Protein AF-A0AAE0BM09-F1 (afdb_monomer_lite)

pLDDT: mean 87.69, std 17.61, range [37.41, 98.56]

Organism: NCBI:txid36881

Foldseek 3Di:
DLVVLVVVLVVCVVVLVLVVSLVSLVVSQVVCVVVVPLPCNLVSLQSNLSSCVSVVNLVSNLVSLVVSLVSCVVVVVLVSNLVSLCSNLVSCVVVVNLVSSVVSLVVSCVSCVVVVPLQSNLSSLQSQLVSCVVPPNVSSVVSNVSSVVSVVVVVPPPDPPPVVVVVVPPPDDDDDDDDD

Radius of gyration: 21.19 Å; chains: 1; bounding box: 45×77×43 Å

Structure (mmCIF, N/CA/C/O backbone):
data_AF-A0AAE0BM09-F1
#
_entry.id   AF-A0AAE0BM09-F1
#
loop_
_atom_site.group_PDB
_atom_site.id
_atom_site.type_symbol
_atom_site.label_atom_id
_atom_site.label_alt_id
_atom_site.label_comp_id
_atom_site.label_asym_id
_atom_site.label_entity_id
_atom_site.label_seq_id
_atom_site.pdbx_PDB_ins_code
_atom_site.Cartn_x
_atom_site.Cartn_y
_atom_site.Cartn_z
_atom_site.occupancy
_atom_site.B_iso_or_equiv
_atom_site.auth_seq_id
_atom_site.auth_comp_id
_atom_site.auth_asym_id
_atom_site.auth_atom_id
_atom_site.pdbx_PDB_model_num
ATOM 1 N N . MET A 1 1 ? 17.308 -13.664 -9.147 1.00 74.06 1 MET A N 1
ATOM 2 C CA . MET A 1 1 ? 17.475 -12.388 -9.881 1.00 74.06 1 MET A CA 1
ATOM 3 C C . MET A 1 1 ? 16.388 -11.378 -9.502 1.00 74.06 1 MET A C 1
ATOM 5 O O . MET A 1 1 ? 16.750 -10.325 -8.999 1.00 74.06 1 MET A O 1
ATOM 9 N N . ILE A 1 2 ? 15.094 -11.711 -9.638 1.00 82.69 2 ILE A N 1
ATOM 10 C CA . ILE A 1 2 ? 13.961 -10.823 -9.285 1.00 82.69 2 ILE A CA 1
ATOM 11 C C . ILE A 1 2 ? 13.998 -10.359 -7.821 1.00 82.69 2 ILE A C 1
ATOM 13 O O . ILE A 1 2 ? 13.985 -9.164 -7.567 1.00 82.69 2 ILE A O 1
ATOM 17 N N . GLN A 1 3 ? 14.140 -11.281 -6.866 1.00 80.88 3 GLN A N 1
ATOM 18 C CA . GLN A 1 3 ? 14.141 -10.964 -5.428 1.00 80.88 3 GLN A CA 1
ATOM 19 C C . GLN A 1 3 ? 15.224 -9.940 -5.019 1.00 80.88 3 GLN A C 1
ATOM 21 O O . GLN A 1 3 ? 14.973 -9.054 -4.209 1.00 80.88 3 GLN A O 1
ATOM 26 N N . ASN A 1 4 ? 16.412 -9.990 -5.635 1.00 87.88 4 ASN A N 1
ATOM 27 C CA . ASN A 1 4 ? 17.471 -9.000 -5.393 1.00 87.88 4 ASN A CA 1
ATOM 28 C C . ASN A 1 4 ? 17.091 -7.618 -5.968 1.00 87.88 4 ASN A C 1
ATOM 30 O O . ASN A 1 4 ? 17.242 -6.589 -5.308 1.00 87.88 4 ASN A O 1
ATOM 34 N N . LYS A 1 5 ? 16.501 -7.587 -7.171 1.00 91.69 5 LYS A N 1
ATOM 35 C CA . LYS A 1 5 ? 15.987 -6.342 -7.754 1.00 91.69 5 LYS A CA 1
ATOM 36 C C . LYS A 1 5 ? 14.821 -5.759 -6.943 1.00 91.69 5 LYS A C 1
ATOM 38 O O . LYS A 1 5 ? 14.780 -4.549 -6.765 1.00 91.69 5 LYS A O 1
ATOM 43 N N . MET A 1 6 ? 13.932 -6.591 -6.392 1.00 92.81 6 MET A N 1
ATOM 44 C CA . MET A 1 6 ? 12.861 -6.144 -5.487 1.00 92.81 6 MET A CA 1
ATOM 45 C C . MET A 1 6 ? 13.441 -5.419 -4.269 1.00 92.81 6 MET A C 1
ATOM 47 O O . MET A 1 6 ? 13.036 -4.298 -3.969 1.00 92.81 6 MET A O 1
ATOM 51 N N . GLN A 1 7 ? 14.451 -6.008 -3.621 1.00 93.62 7 GLN A N 1
ATOM 52 C CA . GLN A 1 7 ? 15.136 -5.379 -2.492 1.00 93.62 7 GLN A CA 1
ATOM 53 C C . GLN A 1 7 ? 15.819 -4.061 -2.890 1.00 93.62 7 GLN A C 1
ATOM 55 O O . GLN A 1 7 ? 15.685 -3.057 -2.194 1.00 93.62 7 GLN A O 1
ATOM 60 N N . THR A 1 8 ? 16.481 -4.034 -4.050 1.00 95.56 8 THR A N 1
ATOM 61 C CA . THR A 1 8 ? 17.085 -2.809 -4.599 1.00 95.56 8 THR A CA 1
ATOM 62 C C . THR A 1 8 ? 16.031 -1.716 -4.806 1.00 95.56 8 THR A C 1
ATOM 64 O O . THR A 1 8 ? 16.230 -0.570 -4.404 1.00 95.56 8 THR A O 1
ATOM 67 N N . GLY A 1 9 ? 14.879 -2.063 -5.384 1.00 95.88 9 GLY A N 1
ATOM 68 C CA . GLY A 1 9 ? 13.756 -1.148 -5.559 1.00 95.88 9 GLY A CA 1
ATOM 69 C C . GLY A 1 9 ? 13.253 -0.587 -4.227 1.00 95.88 9 GLY A C 1
ATOM 70 O O . GLY A 1 9 ? 13.039 0.619 -4.111 1.00 95.88 9 GLY A O 1
ATOM 71 N N . LEU A 1 10 ? 13.112 -1.428 -3.196 1.00 95.06 10 LEU A N 1
ATOM 72 C CA . LEU A 1 10 ? 12.691 -1.005 -1.854 1.00 95.06 10 LEU A CA 1
ATOM 73 C C . LEU A 1 10 ? 13.689 -0.025 -1.228 1.00 95.06 10 LEU A C 1
ATOM 75 O O . LEU A 1 10 ? 13.294 1.005 -0.673 1.00 95.06 10 LEU A O 1
ATOM 79 N N . GLU A 1 11 ? 14.984 -0.299 -1.363 1.00 97.12 11 GLU A N 1
ATOM 80 C CA . GLU A 1 11 ? 16.040 0.598 -0.896 1.00 97.12 11 GLU A CA 1
ATOM 81 C C . GLU A 1 11 ? 15.983 1.955 -1.605 1.00 97.12 11 GLU A C 1
ATOM 83 O O . GLU A 1 11 ? 16.060 2.999 -0.950 1.00 97.12 11 GLU A O 1
ATOM 88 N N . LEU A 1 12 ? 15.770 1.971 -2.923 1.00 97.75 12 LEU A N 1
ATOM 89 C CA . LEU A 1 12 ? 15.609 3.207 -3.692 1.00 97.75 12 LEU A CA 1
ATOM 90 C C . LEU A 1 12 ? 14.393 4.020 -3.225 1.00 97.75 12 LEU A C 1
ATOM 92 O O . LEU A 1 12 ? 14.525 5.230 -3.026 1.00 97.75 12 LEU A O 1
ATOM 96 N N . ILE A 1 13 ? 13.248 3.373 -2.969 1.00 96.19 13 ILE A N 1
ATOM 97 C CA . ILE A 1 13 ? 12.063 4.026 -2.385 1.00 96.19 13 ILE A CA 1
ATOM 98 C C . ILE A 1 13 ? 12.407 4.663 -1.035 1.00 96.19 13 ILE A C 1
ATOM 100 O O . ILE A 1 13 ? 12.109 5.838 -0.825 1.00 96.19 13 ILE A O 1
ATOM 104 N N . SER A 1 14 ? 13.070 3.926 -0.136 1.00 95.88 14 SER A N 1
ATOM 105 C CA . SER A 1 14 ? 13.428 4.435 1.198 1.00 95.88 14 SER A CA 1
ATOM 106 C C . SER A 1 14 ? 14.385 5.632 1.160 1.00 95.88 14 SER A C 1
ATOM 108 O O . SER A 1 14 ? 14.323 6.505 2.021 1.00 95.88 14 SER A O 1
ATOM 110 N N . ARG A 1 15 ? 15.239 5.707 0.132 1.00 96.94 15 ARG A N 1
ATOM 111 C CA . ARG A 1 15 ? 16.164 6.825 -0.110 1.00 96.94 15 ARG A CA 1
ATOM 112 C C . ARG A 1 15 ? 15.527 7.977 -0.894 1.00 96.94 15 ARG A C 1
ATOM 114 O O . ARG A 1 15 ? 16.220 8.935 -1.225 1.00 96.94 15 ARG A O 1
ATOM 121 N N . GLY A 1 16 ? 14.243 7.883 -1.238 1.00 96.31 16 GLY A N 1
ATOM 122 C CA . GLY A 1 16 ? 13.537 8.887 -2.037 1.00 96.31 16 GLY A CA 1
ATOM 123 C C . GLY A 1 16 ? 13.934 8.919 -3.518 1.00 96.31 16 GLY A C 1
ATOM 124 O O . GLY A 1 16 ? 13.562 9.840 -4.244 1.00 96.31 16 GLY A O 1
ATOM 125 N N . LYS A 1 17 ? 14.672 7.914 -3.999 1.00 98.12 17 LYS A N 1
ATOM 126 C CA . LYS A 1 17 ? 15.123 7.779 -5.392 1.00 98.12 17 LYS A CA 1
ATOM 127 C C . LYS A 1 17 ? 14.027 7.148 -6.255 1.00 98.12 17 LYS A C 1
ATOM 129 O O . LYS A 1 17 ? 14.196 6.088 -6.850 1.00 98.12 17 LYS A O 1
ATOM 134 N N . TYR A 1 18 ? 12.870 7.804 -6.322 1.00 97.50 18 TYR A N 1
ATOM 135 C CA . TYR A 1 18 ? 11.663 7.217 -6.912 1.00 97.50 18 TYR A CA 1
ATOM 136 C C . TYR A 1 18 ? 11.766 6.963 -8.423 1.00 97.50 18 TYR A C 1
ATOM 138 O O . TYR A 1 18 ? 11.216 5.978 -8.900 1.00 97.50 18 TYR A O 1
ATOM 146 N N . ARG A 1 19 ? 12.492 7.798 -9.185 1.00 98.00 19 ARG A N 1
ATOM 147 C CA . ARG A 1 19 ? 12.703 7.558 -10.630 1.00 98.00 19 ARG A CA 1
ATOM 148 C C . ARG A 1 19 ? 13.527 6.297 -10.891 1.00 98.00 19 ARG A C 1
ATOM 150 O O . ARG A 1 19 ? 13.171 5.520 -11.765 1.00 98.00 19 ARG A O 1
ATOM 157 N N . GLU A 1 20 ? 14.592 6.092 -10.117 1.00 97.81 20 GL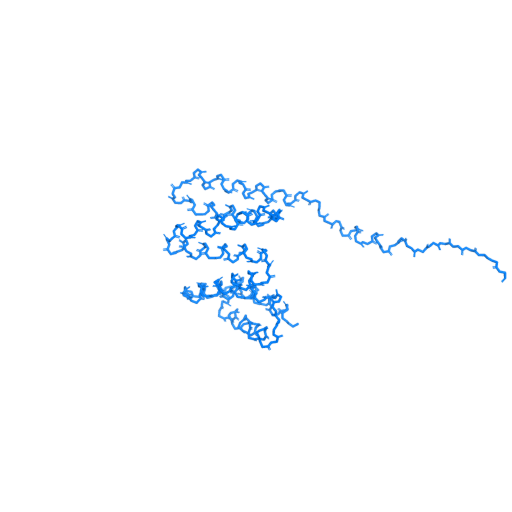U A N 1
ATOM 158 C CA . GLU A 1 20 ? 15.416 4.876 -10.191 1.00 97.81 20 GLU A CA 1
ATOM 159 C C . GLU A 1 20 ? 14.590 3.651 -9.762 1.00 97.81 20 GLU A C 1
ATOM 161 O O . GLU A 1 20 ? 14.661 2.603 -10.394 1.00 97.81 20 GLU A O 1
ATOM 166 N N . ALA A 1 21 ? 13.747 3.790 -8.730 1.00 97.75 21 ALA A N 1
ATOM 167 C CA . ALA A 1 21 ? 12.855 2.716 -8.300 1.00 97.75 21 ALA A CA 1
ATOM 168 C C . ALA A 1 21 ? 11.863 2.307 -9.404 1.00 97.75 21 ALA A C 1
ATOM 170 O O . ALA A 1 21 ? 11.680 1.115 -9.625 1.00 97.75 21 ALA A O 1
ATOM 171 N N . VAL A 1 22 ? 11.265 3.271 -10.122 1.00 98.06 22 VAL A N 1
ATOM 172 C CA . VAL A 1 22 ? 10.389 2.982 -11.275 1.00 98.06 22 VAL A CA 1
ATOM 173 C C . VAL A 1 22 ? 11.125 2.148 -12.319 1.00 98.06 22 VAL A C 1
ATOM 175 O O . VAL A 1 22 ? 10.600 1.122 -12.722 1.00 98.06 22 VAL A O 1
ATOM 178 N N . GLN A 1 23 ? 12.357 2.516 -12.687 1.00 97.50 23 GLN A N 1
ATOM 179 C CA . GLN A 1 23 ? 13.143 1.752 -13.666 1.00 97.50 23 GLN A CA 1
ATOM 180 C C . GLN A 1 23 ? 13.341 0.295 -13.227 1.00 97.50 23 GLN A C 1
ATOM 182 O O . GLN A 1 23 ? 13.085 -0.628 -13.997 1.00 97.50 23 GLN A O 1
ATOM 187 N N . VAL A 1 24 ? 13.735 0.080 -11.968 1.00 96.88 24 VAL A N 1
ATOM 188 C CA . VAL A 1 24 ? 13.949 -1.269 -11.426 1.00 96.88 24 VAL A CA 1
ATOM 189 C C . VAL A 1 24 ? 12.656 -2.086 -11.425 1.00 96.88 24 VAL A C 1
ATOM 191 O O . VAL A 1 24 ? 12.673 -3.258 -11.807 1.00 96.88 24 VAL A O 1
ATOM 194 N N . TYR A 1 25 ? 11.537 -1.495 -11.005 1.00 96.50 25 TYR A N 1
ATOM 195 C CA . TYR A 1 25 ? 10.266 -2.210 -10.962 1.00 96.50 25 TYR A CA 1
ATOM 196 C C . TYR A 1 25 ? 9.642 -2.418 -12.346 1.00 96.50 25 TYR A C 1
ATOM 198 O O . TYR A 1 25 ? 9.060 -3.474 -12.562 1.00 96.50 25 TYR A O 1
ATOM 206 N N . ASP A 1 26 ? 9.819 -1.507 -13.304 1.00 96.06 26 ASP A N 1
ATOM 207 C CA . ASP A 1 26 ? 9.384 -1.710 -14.693 1.00 96.06 26 ASP A CA 1
ATOM 208 C C . ASP A 1 26 ? 10.131 -2.886 -15.337 1.00 96.06 26 ASP A C 1
ATOM 210 O O . ASP A 1 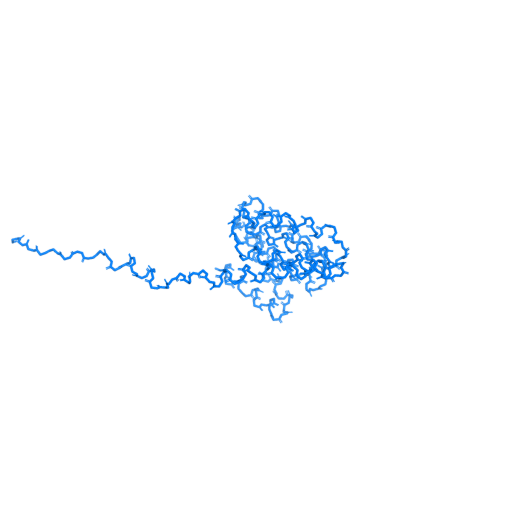26 ? 9.531 -3.704 -16.036 1.00 96.06 26 ASP A O 1
ATOM 214 N N . GLU A 1 27 ? 11.433 -3.028 -15.076 1.00 94.38 27 GLU A N 1
ATOM 215 C CA . GLU A 1 27 ? 12.201 -4.194 -15.527 1.00 94.38 27 GLU A CA 1
ATOM 216 C C . GLU A 1 27 ? 11.673 -5.499 -14.919 1.00 94.38 27 GLU A C 1
ATOM 218 O O . GLU A 1 27 ? 11.531 -6.498 -15.626 1.00 94.38 27 GLU A O 1
ATOM 223 N N . ILE A 1 28 ? 11.379 -5.504 -13.612 1.00 93.31 28 ILE A N 1
ATOM 224 C CA . ILE A 1 28 ? 10.804 -6.673 -12.930 1.00 93.31 28 ILE A CA 1
ATOM 225 C C . ILE A 1 28 ? 9.430 -7.004 -13.510 1.00 93.31 28 ILE A C 1
ATOM 227 O O . ILE A 1 28 ? 9.154 -8.174 -13.776 1.00 93.31 28 ILE A O 1
ATOM 231 N N . TRP A 1 29 ? 8.580 -5.997 -13.704 1.00 94.31 29 TRP A N 1
ATOM 232 C CA . TRP A 1 29 ? 7.221 -6.162 -14.201 1.00 94.31 29 TRP A CA 1
ATOM 233 C C . TRP A 1 29 ? 7.210 -6.721 -15.626 1.00 94.31 29 TRP A C 1
ATOM 23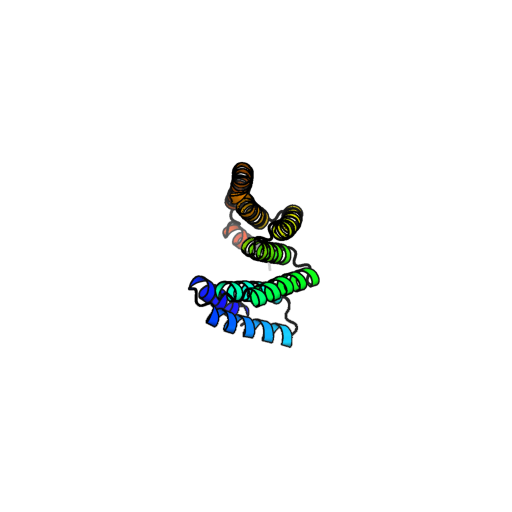5 O O . TRP A 1 29 ? 6.547 -7.729 -15.875 1.00 94.31 29 TRP A O 1
ATOM 245 N N . ASN A 1 30 ? 8.005 -6.145 -16.536 1.00 92.62 30 ASN A N 1
ATOM 246 C CA . ASN A 1 30 ? 8.121 -6.630 -17.914 1.00 92.62 30 ASN A CA 1
ATOM 247 C C . ASN A 1 30 ? 8.637 -8.071 -17.958 1.00 92.62 30 ASN A C 1
ATOM 249 O O . ASN A 1 30 ? 8.002 -8.923 -18.572 1.00 92.62 30 ASN A O 1
ATOM 253 N N . PHE A 1 31 ? 9.715 -8.371 -17.226 1.00 91.50 31 PHE A N 1
ATOM 254 C CA . PHE A 1 31 ? 10.253 -9.729 -17.142 1.00 91.50 31 PHE A CA 1
ATOM 255 C C . PHE A 1 31 ? 9.214 -10.720 -16.596 1.00 91.50 31 PHE A C 1
ATOM 257 O O . PHE A 1 31 ? 9.010 -11.801 -17.145 1.00 91.50 31 PHE A O 1
ATOM 264 N N . SER A 1 32 ? 8.521 -10.349 -15.519 1.00 89.88 32 SER A N 1
ATOM 265 C CA . SER A 1 32 ? 7.514 -11.204 -14.887 1.00 89.88 32 SER A CA 1
ATOM 266 C C . SER A 1 32 ? 6.345 -11.486 -15.831 1.00 89.88 32 SER A C 1
ATOM 268 O O . SER A 1 32 ? 5.870 -12.618 -15.900 1.00 89.88 32 SER A O 1
ATOM 270 N N . ARG A 1 33 ? 5.922 -10.484 -16.609 1.00 86.31 33 ARG A N 1
ATOM 271 C CA . ARG A 1 33 ? 4.859 -10.620 -17.606 1.00 86.31 33 ARG A CA 1
ATOM 272 C C . ARG A 1 33 ? 5.288 -11.468 -18.808 1.00 86.31 33 ARG A C 1
ATOM 274 O O . ARG A 1 33 ? 4.504 -12.294 -19.262 1.00 86.31 33 ARG A O 1
ATOM 281 N N . GLU A 1 34 ? 6.506 -11.283 -19.312 1.00 89.81 34 GLU A N 1
ATOM 282 C CA . GLU A 1 34 ? 7.050 -12.049 -20.445 1.00 89.81 34 GLU A CA 1
ATOM 283 C C . GLU A 1 34 ? 7.212 -13.541 -20.125 1.00 89.81 34 GLU A C 1
ATOM 285 O O . GLU A 1 34 ? 7.033 -14.385 -21.002 1.00 89.81 34 GLU A O 1
ATOM 290 N N . HIS A 1 35 ? 7.502 -13.872 -18.865 1.00 86.62 35 HIS A N 1
ATOM 291 C CA . HIS A 1 35 ? 7.755 -15.242 -18.414 1.00 86.62 35 HIS A CA 1
ATOM 292 C C . HIS A 1 35 ? 6.592 -15.881 -17.623 1.00 86.62 35 HIS A C 1
ATOM 294 O O . HIS A 1 35 ? 6.778 -16.949 -17.043 1.00 86.62 35 HIS A O 1
ATOM 300 N N . ASP A 1 36 ? 5.412 -15.245 -17.580 1.00 83.75 36 ASP A N 1
ATOM 301 C CA . ASP A 1 36 ? 4.231 -15.642 -16.776 1.00 83.75 36 ASP A CA 1
ATOM 302 C C . ASP A 1 36 ? 4.551 -15.936 -15.290 1.00 83.75 36 ASP A C 1
ATOM 304 O O . ASP A 1 36 ? 3.972 -16.812 -14.643 1.00 83.75 36 ASP A O 1
ATOM 308 N N . ILE A 1 37 ? 5.494 -15.183 -14.715 1.00 83.81 37 ILE A N 1
ATOM 309 C CA . ILE A 1 37 ? 5.871 -15.286 -13.303 1.00 83.81 37 ILE A CA 1
ATOM 310 C C . ILE A 1 37 ? 4.967 -14.359 -12.503 1.00 83.81 37 ILE A C 1
ATOM 312 O O . ILE A 1 37 ? 5.192 -13.156 -12.411 1.00 83.81 37 ILE A O 1
ATOM 316 N N . ARG A 1 38 ? 3.936 -14.925 -11.880 1.00 79.62 38 ARG A N 1
ATOM 317 C CA . ARG A 1 38 ? 2.937 -14.117 -11.167 1.00 79.62 38 ARG A CA 1
ATOM 318 C C . ARG A 1 38 ? 3.227 -13.913 -9.681 1.00 79.62 38 ARG A C 1
ATOM 320 O O . ARG A 1 38 ? 2.685 -12.979 -9.105 1.00 79.62 38 ARG A O 1
ATOM 327 N N . ALA A 1 39 ? 4.082 -14.743 -9.070 1.00 76.44 39 ALA A N 1
ATOM 328 C CA . ALA A 1 39 ? 4.312 -14.792 -7.615 1.00 76.44 39 ALA A CA 1
ATOM 329 C C . ALA A 1 39 ? 4.515 -13.408 -6.967 1.00 76.44 39 ALA A C 1
ATOM 331 O O . ALA A 1 39 ? 3.858 -13.109 -5.970 1.00 76.44 39 ALA A O 1
ATOM 332 N N . ASP A 1 40 ? 5.332 -12.559 -7.597 1.00 82.38 40 ASP A N 1
ATOM 333 C CA . ASP A 1 40 ? 5.728 -11.241 -7.079 1.00 82.38 40 ASP A CA 1
ATOM 334 C C . ASP A 1 40 ? 5.067 -10.065 -7.834 1.00 82.38 40 ASP A C 1
ATOM 336 O O . ASP A 1 40 ? 5.334 -8.896 -7.541 1.00 82.38 40 ASP A O 1
ATOM 340 N N . LEU A 1 41 ? 4.193 -10.345 -8.810 1.00 90.56 41 LEU A N 1
ATOM 341 C CA . LEU A 1 41 ? 3.695 -9.339 -9.754 1.00 90.56 41 LEU A CA 1
ATOM 342 C C . LEU A 1 41 ? 2.828 -8.279 -9.063 1.00 90.56 41 LEU A C 1
ATOM 344 O O . LEU A 1 41 ? 3.080 -7.085 -9.211 1.00 90.56 41 LEU A O 1
ATOM 348 N N . ALA A 1 42 ? 1.878 -8.704 -8.225 1.00 92.88 42 ALA A N 1
ATOM 349 C CA . ALA A 1 42 ? 1.022 -7.778 -7.483 1.00 92.88 42 ALA A CA 1
ATOM 350 C C . ALA A 1 42 ? 1.825 -6.878 -6.525 1.00 92.88 42 ALA A C 1
ATOM 352 O O . ALA A 1 42 ? 1.485 -5.706 -6.340 1.00 92.88 42 ALA A O 1
ATOM 353 N N . GLN A 1 43 ? 2.906 -7.394 -5.929 1.00 92.62 43 GLN A N 1
ATOM 354 C CA . GLN A 1 43 ? 3.783 -6.599 -5.070 1.00 92.62 43 GLN A CA 1
ATOM 355 C C . GLN A 1 43 ? 4.569 -5.568 -5.889 1.00 92.62 43 GLN A C 1
ATOM 357 O O . GLN A 1 43 ? 4.636 -4.401 -5.502 1.00 92.62 43 GLN A O 1
ATOM 362 N N . CYS A 1 44 ? 5.120 -5.977 -7.034 1.00 95.00 44 CYS A N 1
ATOM 363 C CA . CYS A 1 44 ? 5.821 -5.087 -7.956 1.00 95.00 44 CYS A CA 1
ATOM 364 C C . CYS A 1 44 ? 4.917 -3.936 -8.435 1.00 95.00 44 CYS A C 1
ATOM 366 O O . CYS A 1 44 ? 5.310 -2.772 -8.357 1.00 95.00 44 CYS A O 1
ATOM 368 N N . GLU A 1 45 ? 3.675 -4.237 -8.816 1.00 97.25 45 GLU A N 1
ATOM 369 C CA . GLU A 1 45 ? 2.671 -3.242 -9.214 1.00 97.25 45 GLU A CA 1
ATOM 370 C C . GLU A 1 45 ? 2.348 -2.266 -8.072 1.00 97.25 45 GLU A C 1
ATOM 372 O O . GLU A 1 45 ? 2.280 -1.056 -8.281 1.00 97.25 45 GLU A O 1
ATOM 377 N N . SER A 1 46 ? 2.234 -2.751 -6.831 1.00 96.19 46 SER A N 1
ATOM 378 C CA . SER A 1 46 ? 2.042 -1.880 -5.662 1.00 96.19 46 SER A CA 1
ATOM 379 C C . SER A 1 46 ? 3.223 -0.919 -5.467 1.00 96.19 46 SER A C 1
ATOM 381 O O . SER A 1 46 ? 3.033 0.274 -5.204 1.00 96.19 46 SER A O 1
ATOM 383 N N . MET A 1 47 ? 4.454 -1.406 -5.650 1.00 97.06 47 MET A N 1
ATOM 384 C CA . MET A 1 47 ? 5.657 -0.581 -5.520 1.00 97.06 47 MET A CA 1
ATOM 385 C C . MET A 1 47 ? 5.796 0.448 -6.646 1.00 97.06 47 MET A C 1
ATOM 387 O O . MET A 1 47 ? 6.168 1.592 -6.371 1.00 97.06 47 MET A O 1
ATOM 391 N N . LEU A 1 48 ? 5.422 0.099 -7.881 1.00 97.81 48 LEU A N 1
ATOM 392 C CA . LEU A 1 48 ? 5.295 1.062 -8.980 1.00 97.81 48 LEU A CA 1
ATOM 393 C C . LEU A 1 48 ? 4.281 2.148 -8.630 1.00 97.81 48 LEU A C 1
ATOM 395 O O . LEU A 1 48 ? 4.581 3.337 -8.749 1.00 97.81 48 LEU A O 1
ATOM 399 N N . GLY A 1 49 ? 3.114 1.764 -8.110 1.00 97.56 49 GLY A N 1
ATOM 400 C CA . GLY A 1 49 ? 2.098 2.719 -7.678 1.00 97.56 49 GLY A CA 1
ATOM 401 C C . GLY A 1 49 ? 2.622 3.699 -6.627 1.00 97.56 49 GLY A C 1
ATOM 402 O O . GLY A 1 49 ? 2.430 4.913 -6.745 1.00 97.56 49 GLY A O 1
ATOM 403 N N . LEU A 1 50 ? 3.366 3.197 -5.637 1.00 96.56 50 LEU A N 1
ATOM 404 C CA . LEU A 1 50 ? 4.005 4.029 -4.619 1.00 96.56 50 LEU A CA 1
ATOM 405 C C . LEU A 1 50 ? 5.040 4.986 -5.226 1.00 96.56 50 LEU A C 1
ATOM 407 O O . LEU A 1 50 ? 5.029 6.174 -4.900 1.00 96.56 50 LEU A O 1
ATOM 411 N N . ALA A 1 51 ? 5.904 4.495 -6.115 1.00 97.69 51 ALA A N 1
ATOM 412 C CA . ALA A 1 51 ? 6.936 5.298 -6.762 1.00 97.69 51 ALA A CA 1
ATOM 413 C C . ALA A 1 51 ? 6.330 6.425 -7.615 1.00 97.69 51 ALA A C 1
ATOM 415 O O . ALA A 1 51 ? 6.714 7.587 -7.476 1.00 97.69 51 ALA A O 1
ATOM 416 N N . HIS A 1 52 ? 5.326 6.104 -8.438 1.00 97.75 52 HIS A N 1
ATOM 417 C CA . HIS A 1 52 ? 4.599 7.078 -9.254 1.00 97.75 52 HIS A CA 1
ATOM 418 C C . HIS A 1 52 ? 3.915 8.143 -8.398 1.00 97.75 52 HIS A C 1
ATOM 420 O O . HIS A 1 52 ? 4.008 9.334 -8.704 1.00 97.75 52 HIS A O 1
ATOM 426 N N . ARG A 1 53 ? 3.291 7.738 -7.287 1.00 96.12 53 ARG A N 1
ATOM 427 C CA . ARG A 1 53 ? 2.661 8.670 -6.347 1.00 96.12 53 ARG A CA 1
ATOM 428 C C . ARG A 1 53 ? 3.675 9.645 -5.765 1.00 96.12 53 ARG A C 1
ATOM 430 O O . ARG A 1 53 ? 3.422 10.846 -5.742 1.00 96.12 53 ARG A O 1
ATOM 437 N N . SER A 1 54 ? 4.825 9.141 -5.326 1.00 95.81 54 SER A N 1
ATOM 438 C CA . SER A 1 54 ? 5.901 9.964 -4.768 1.00 95.81 54 SER A CA 1
ATOM 439 C C . SER A 1 54 ? 6.537 10.909 -5.794 1.00 95.81 54 SER A C 1
ATOM 441 O O . SER A 1 54 ? 7.102 11.932 -5.419 1.00 95.81 54 SER A O 1
ATOM 443 N N . LEU A 1 55 ? 6.408 10.605 -7.087 1.00 97.12 55 LEU A N 1
ATOM 444 C CA . LEU A 1 55 ? 6.793 11.486 -8.193 1.00 97.12 55 LEU A CA 1
ATOM 445 C C . LEU A 1 55 ? 5.708 12.509 -8.573 1.00 97.12 55 LEU A C 1
ATOM 447 O O . LEU A 1 55 ? 5.897 13.260 -9.527 1.00 97.12 55 LEU A O 1
ATOM 451 N N . GLY A 1 56 ? 4.569 12.534 -7.873 1.00 95.56 56 GLY A N 1
ATOM 452 C CA . GLY A 1 56 ? 3.427 13.392 -8.201 1.00 95.56 56 GLY A CA 1
ATOM 453 C C . GLY A 1 56 ? 2.580 12.889 -9.376 1.00 95.56 56 GLY A C 1
ATOM 454 O O . GLY A 1 56 ? 1.608 13.538 -9.755 1.00 95.56 56 GLY A O 1
ATOM 455 N N . ASN A 1 57 ? 2.895 11.718 -9.940 1.00 96.94 57 ASN A N 1
ATOM 456 C CA . ASN A 1 57 ? 2.106 11.094 -10.998 1.00 96.94 57 ASN A CA 1
ATOM 457 C C . ASN A 1 57 ? 0.922 10.327 -10.389 1.00 96.94 57 ASN A C 1
ATOM 459 O O . ASN A 1 57 ? 0.948 9.102 -10.245 1.00 96.94 57 ASN A O 1
ATOM 463 N N . SER A 1 58 ? -0.111 11.081 -10.011 1.00 95.44 58 SER A N 1
ATOM 464 C CA . SER A 1 58 ? -1.295 10.551 -9.332 1.00 95.44 58 SER A CA 1
ATOM 465 C C . SER A 1 58 ? -2.046 9.515 -10.183 1.00 95.44 58 SER A C 1
ATOM 467 O O . SER A 1 58 ? -2.348 8.424 -9.704 1.00 95.44 58 SER A O 1
ATOM 469 N N . GLU A 1 59 ? -2.272 9.791 -11.469 1.00 96.50 59 GLU A N 1
ATOM 470 C CA . GLU A 1 59 ? -2.979 8.860 -12.361 1.00 96.50 59 GLU A CA 1
ATOM 471 C C . GLU A 1 59 ? -2.210 7.554 -12.582 1.00 96.50 59 GLU A C 1
ATOM 473 O O . GLU A 1 59 ? -2.795 6.472 -12.556 1.00 96.50 59 GLU A O 1
ATOM 478 N N . GLY A 1 60 ? -0.889 7.639 -12.777 1.00 96.50 60 GLY A N 1
ATOM 479 C CA . GLY A 1 60 ? -0.032 6.461 -12.894 1.00 96.50 60 GLY A CA 1
ATOM 480 C C . GLY A 1 60 ? -0.061 5.614 -11.626 1.00 96.50 60 GLY A C 1
ATOM 481 O O . GLY A 1 60 ? -0.175 4.394 -11.711 1.00 96.50 60 GLY A O 1
ATOM 482 N N . ALA A 1 61 ? -0.045 6.256 -10.456 1.00 97.69 61 ALA A N 1
ATOM 483 C CA . ALA A 1 61 ? -0.160 5.560 -9.183 1.00 97.69 61 ALA A CA 1
ATOM 484 C C . ALA A 1 61 ? -1.476 4.784 -9.062 1.00 97.69 61 ALA A C 1
ATOM 486 O O . ALA A 1 61 ? -1.467 3.613 -8.687 1.00 97.69 61 ALA A O 1
ATOM 487 N N . LEU A 1 62 ? -2.597 5.421 -9.415 1.00 98.06 62 LEU A N 1
ATOM 488 C CA . LEU A 1 62 ? -3.914 4.790 -9.370 1.00 98.06 62 LEU A CA 1
ATOM 489 C C . LEU A 1 62 ? -3.980 3.553 -10.269 1.00 98.06 62 LEU A C 1
ATOM 491 O O . LEU A 1 62 ? -4.421 2.499 -9.810 1.00 98.06 62 LEU A O 1
ATOM 495 N N . ARG A 1 63 ? -3.495 3.661 -11.514 1.00 98.31 63 ARG A N 1
ATOM 496 C CA . ARG A 1 63 ? -3.459 2.529 -12.455 1.00 98.31 63 ARG A CA 1
ATOM 497 C C . ARG A 1 63 ? -2.693 1.343 -11.877 1.00 98.31 63 ARG A C 1
ATOM 499 O O . ARG A 1 63 ? -3.184 0.219 -11.918 1.00 98.31 63 ARG A O 1
ATOM 506 N N . TRP A 1 64 ? -1.527 1.595 -11.291 1.00 98.31 64 TRP A N 1
ATOM 507 C CA . TRP A 1 64 ? -0.698 0.546 -10.706 1.00 98.31 64 TRP A CA 1
ATOM 508 C C . TRP A 1 64 ? -1.300 -0.078 -9.443 1.00 98.31 64 TRP A C 1
ATOM 510 O O . TRP A 1 64 ? -1.260 -1.296 -9.283 1.00 98.31 64 TRP A O 1
ATOM 520 N N . PHE A 1 65 ? -1.938 0.711 -8.575 1.00 98.38 65 PHE A N 1
ATOM 521 C CA . PHE A 1 65 ? -2.650 0.158 -7.420 1.00 98.38 65 PHE A CA 1
ATOM 522 C C . PHE A 1 65 ? -3.869 -0.686 -7.827 1.00 98.38 65 PHE A C 1
ATOM 524 O O . PHE A 1 65 ? -4.147 -1.704 -7.194 1.00 98.38 65 PHE A O 1
ATOM 531 N N . GLN A 1 66 ? -4.583 -0.301 -8.889 1.00 98.44 66 GLN A N 1
ATOM 532 C CA . GLN A 1 66 ? -5.681 -1.099 -9.447 1.00 98.44 66 GLN A CA 1
ATOM 533 C C . GLN A 1 66 ? -5.179 -2.395 -10.094 1.00 98.44 66 GLN A C 1
ATOM 535 O O . GLN A 1 66 ? -5.793 -3.442 -9.890 1.00 98.44 66 GLN A O 1
ATOM 540 N N . ALA A 1 67 ? -4.056 -2.342 -10.818 1.00 97.38 67 ALA A N 1
ATOM 541 C CA . ALA A 1 67 ? -3.402 -3.528 -11.367 1.00 97.38 67 ALA A CA 1
ATOM 542 C C . ALA A 1 67 ? -3.004 -4.500 -10.247 1.00 97.38 67 ALA A C 1
ATOM 544 O O . ALA A 1 67 ? -3.452 -5.643 -10.256 1.00 97.38 67 ALA A O 1
ATOM 545 N N . SER A 1 68 ? -2.319 -4.000 -9.211 1.00 97.50 68 SER A N 1
ATOM 546 C CA . SER A 1 68 ? -1.937 -4.779 -8.025 1.00 97.50 68 SER A CA 1
ATOM 547 C C . SER A 1 68 ? -3.134 -5.478 -7.375 1.00 97.50 68 SER A C 1
ATOM 549 O O . SER A 1 68 ? -3.071 -6.671 -7.073 1.00 97.50 68 SER A O 1
ATOM 551 N N . LEU A 1 69 ? -4.256 -4.763 -7.218 1.00 98.06 69 LEU A N 1
ATOM 552 C CA . LEU A 1 69 ? -5.496 -5.334 -6.694 1.00 98.06 69 LEU A CA 1
ATOM 553 C C . LEU A 1 69 ? -6.028 -6.461 -7.592 1.00 98.06 69 LEU A C 1
ATOM 555 O O . LEU A 1 69 ? -6.333 -7.542 -7.092 1.00 98.06 69 LEU A O 1
ATOM 559 N N . SER A 1 70 ? -6.129 -6.218 -8.900 1.00 97.50 70 SER A N 1
ATOM 560 C CA . SER A 1 70 ? -6.615 -7.209 -9.867 1.00 97.50 70 SER A CA 1
ATOM 561 C C . SER A 1 70 ? -5.737 -8.461 -9.877 1.00 97.50 70 SER A C 1
ATOM 563 O O . SER A 1 70 ? -6.248 -9.579 -9.816 1.00 97.50 70 SER A O 1
ATOM 565 N N . THR A 1 71 ? -4.416 -8.290 -9.907 1.00 95.38 71 THR A N 1
ATOM 566 C CA . THR A 1 71 ? -3.450 -9.391 -9.889 1.00 95.38 71 THR A CA 1
ATOM 567 C C . THR A 1 71 ? -3.565 -10.192 -8.592 1.00 95.38 71 THR A C 1
ATOM 569 O O . THR A 1 71 ? -3.677 -11.417 -8.635 1.00 95.38 71 THR A O 1
ATOM 572 N N . ALA A 1 72 ? -3.624 -9.527 -7.433 1.00 95.69 72 ALA A N 1
ATOM 573 C CA . ALA A 1 72 ? -3.776 -10.204 -6.145 1.00 95.69 72 ALA A CA 1
ATOM 574 C C . ALA A 1 72 ? -5.066 -11.040 -6.074 1.00 95.69 72 ALA A C 1
ATOM 576 O O . ALA A 1 72 ? -5.032 -12.181 -5.608 1.00 95.69 72 ALA A O 1
ATOM 577 N N . GLN A 1 73 ? -6.177 -10.509 -6.595 1.00 95.88 73 GLN A N 1
ATOM 578 C CA . GLN A 1 73 ? -7.461 -11.209 -6.667 1.00 95.88 73 GLN A CA 1
ATOM 579 C C . GLN A 1 73 ? -7.407 -12.438 -7.576 1.00 95.88 73 GLN A C 1
ATOM 581 O O . GLN A 1 73 ? -7.826 -13.521 -7.173 1.00 95.88 73 GLN A O 1
ATOM 586 N N . GLN A 1 74 ? -6.851 -12.295 -8.782 1.00 94.81 74 GLN A N 1
ATOM 587 C CA . GLN A 1 74 ? -6.712 -13.401 -9.736 1.00 94.81 74 GLN A CA 1
ATOM 588 C C . GLN A 1 74 ? -5.847 -14.538 -9.188 1.00 94.81 74 GLN A C 1
ATOM 590 O O . GLN A 1 74 ? -6.068 -15.702 -9.513 1.00 94.81 74 GLN A O 1
ATOM 595 N N . MET A 1 75 ? -4.869 -14.205 -8.349 1.00 93.12 75 MET A N 1
ATOM 596 C CA . MET A 1 75 ? -3.987 -15.180 -7.719 1.00 93.12 75 MET A CA 1
ATOM 597 C C . MET A 1 75 ? -4.513 -15.739 -6.393 1.00 93.12 75 MET A C 1
ATOM 599 O O . MET A 1 75 ? -3.864 -16.603 -5.807 1.00 93.12 75 MET A O 1
ATOM 603 N N . GLY A 1 76 ? -5.631 -15.225 -5.874 1.00 93.44 76 GLY A N 1
ATOM 604 C CA . GLY A 1 76 ? -6.121 -15.576 -4.539 1.00 93.44 76 GLY A CA 1
ATOM 605 C C . GLY A 1 76 ? -5.173 -15.162 -3.404 1.00 93.44 76 GLY A C 1
ATOM 606 O O . GLY A 1 76 ? -5.240 -15.715 -2.305 1.00 93.44 76 GLY A O 1
ATOM 607 N N . GLN A 1 77 ? -4.278 -14.196 -3.640 1.00 93.75 77 GLN A N 1
ATOM 608 C CA . GLN A 1 77 ? -3.333 -13.705 -2.639 1.00 93.75 77 GLN A CA 1
ATOM 609 C C . GLN A 1 77 ? -4.004 -12.670 -1.733 1.00 93.75 77 GLN A C 1
ATOM 611 O O . GLN A 1 77 ? -3.792 -11.464 -1.864 1.00 93.75 77 GLN A O 1
ATOM 616 N N . VAL A 1 78 ? -4.793 -13.153 -0.769 1.00 95.50 78 VAL A N 1
ATOM 617 C CA . VAL A 1 78 ? -5.563 -12.314 0.169 1.00 95.50 78 VAL A CA 1
ATOM 618 C C . VAL A 1 78 ? -4.689 -11.271 0.870 1.00 95.50 78 VAL A C 1
ATOM 620 O O . VAL A 1 78 ? -5.105 -10.127 1.047 1.00 95.50 78 VAL A O 1
ATOM 623 N N . GLY A 1 79 ? -3.458 -11.646 1.232 1.00 94.50 79 GLY A N 1
ATOM 624 C CA . GLY A 1 79 ? -2.516 -10.733 1.868 1.00 94.50 79 GLY A CA 1
ATOM 625 C C . GLY A 1 79 ? -2.198 -9.514 0.993 1.00 94.50 79 GLY A C 1
ATOM 626 O O . GLY A 1 79 ? -2.323 -8.380 1.452 1.00 94.50 79 GLY A O 1
ATOM 627 N N . LEU A 1 80 ? -1.861 -9.738 -0.279 1.00 94.81 80 LEU A N 1
ATOM 628 C CA . LEU A 1 80 ? -1.567 -8.661 -1.227 1.00 94.81 80 LEU A CA 1
ATOM 629 C C . LEU A 1 80 ? -2.822 -7.868 -1.606 1.00 94.81 80 LEU A C 1
ATOM 631 O O . LEU A 1 80 ? -2.739 -6.658 -1.797 1.00 94.81 80 LEU A O 1
ATOM 635 N N . GLU A 1 81 ? -3.995 -8.505 -1.642 1.00 97.44 81 GLU A N 1
ATOM 636 C CA . GLU A 1 81 ? -5.257 -7.797 -1.872 1.00 97.44 81 GLU A CA 1
ATOM 637 C C . GLU A 1 81 ? -5.543 -6.782 -0.753 1.00 97.44 81 GLU A C 1
ATOM 639 O O . GLU A 1 81 ? -5.924 -5.643 -1.035 1.00 97.44 81 GLU A O 1
ATOM 644 N N . VAL A 1 82 ? -5.309 -7.152 0.511 1.00 97.94 82 VAL A N 1
ATOM 645 C CA . VAL A 1 82 ? -5.432 -6.223 1.646 1.00 97.94 82 VAL A CA 1
ATOM 646 C C . VAL A 1 82 ? -4.491 -5.028 1.481 1.00 97.94 82 VAL A C 1
ATOM 648 O O . VAL A 1 82 ? -4.925 -3.886 1.643 1.00 97.94 82 VAL A O 1
ATOM 651 N N . GLU A 1 83 ? -3.226 -5.257 1.119 1.00 96.62 83 GLU A N 1
ATOM 652 C CA . GLU A 1 83 ? -2.264 -4.166 0.918 1.00 96.62 83 GLU A CA 1
ATOM 653 C C . GLU A 1 83 ? -2.637 -3.257 -0.258 1.00 96.62 83 GLU A C 1
ATOM 655 O O . GLU A 1 83 ? -2.609 -2.033 -0.118 1.00 96.62 83 GLU A O 1
ATOM 660 N N . ALA A 1 84 ? -3.071 -3.822 -1.386 1.00 97.75 84 ALA A N 1
ATOM 661 C CA . ALA A 1 84 ? -3.524 -3.046 -2.538 1.00 97.75 84 ALA A CA 1
ATOM 662 C C . ALA A 1 84 ? -4.738 -2.167 -2.188 1.00 97.75 84 ALA A C 1
ATOM 664 O O . ALA A 1 84 ? -4.802 -0.994 -2.569 1.00 97.75 84 ALA A O 1
ATOM 665 N N . ARG A 1 85 ? -5.683 -2.687 -1.391 1.00 98.56 85 ARG A N 1
ATOM 666 C CA . ARG A 1 85 ? -6.823 -1.904 -0.886 1.00 98.56 85 ARG A CA 1
ATOM 667 C C . ARG A 1 85 ? -6.389 -0.774 0.040 1.00 98.56 85 ARG A C 1
ATOM 669 O O . ARG A 1 85 ? -6.916 0.331 -0.077 1.00 98.56 85 ARG A O 1
ATOM 676 N N . ILE A 1 86 ? -5.417 -1.013 0.917 1.00 98.38 86 ILE A N 1
ATOM 677 C CA . ILE A 1 86 ? -4.830 0.036 1.757 1.00 98.38 86 ILE A CA 1
ATOM 678 C C . ILE A 1 86 ? -4.193 1.127 0.882 1.00 98.38 86 ILE A C 1
ATOM 680 O O . ILE A 1 86 ? -4.470 2.312 1.093 1.00 98.38 86 ILE A O 1
ATOM 684 N N . SER A 1 87 ? -3.419 0.759 -0.141 1.00 98.00 87 SER A N 1
ATOM 685 C CA . SER A 1 87 ? -2.820 1.713 -1.084 1.00 98.00 87 SER A CA 1
ATOM 686 C C . SER A 1 87 ? -3.869 2.553 -1.821 1.00 98.00 87 SER A C 1
ATOM 688 O O . SER A 1 87 ? -3.750 3.781 -1.859 1.00 98.00 87 SER A O 1
ATOM 690 N N . LEU A 1 88 ? -4.945 1.929 -2.317 1.00 98.56 88 LEU A N 1
ATOM 691 C CA . LEU A 1 88 ? -6.068 2.634 -2.947 1.00 98.56 88 LEU A CA 1
ATOM 692 C C . LEU A 1 88 ? -6.770 3.578 -1.970 1.00 98.56 88 LEU A C 1
ATOM 694 O O . LEU A 1 88 ? -7.014 4.734 -2.307 1.00 98.56 88 LEU A O 1
ATOM 698 N N . SER A 1 89 ? -7.026 3.143 -0.733 1.00 98.38 89 SER A N 1
ATOM 699 C CA . SER A 1 89 ? -7.622 4.027 0.275 1.00 98.38 89 SER A CA 1
ATOM 700 C C . SER A 1 89 ? -6.757 5.252 0.566 1.00 98.38 89 SER A C 1
ATOM 702 O O . SER A 1 89 ? -7.262 6.366 0.686 1.00 98.38 89 SER A O 1
ATOM 704 N N . SER A 1 90 ? -5.436 5.066 0.626 1.00 96.75 90 SER A N 1
ATOM 705 C CA . SER A 1 90 ? -4.479 6.147 0.831 1.00 96.75 90 SER A CA 1
ATOM 706 C C . SER A 1 90 ? -4.510 7.133 -0.336 1.00 96.75 90 SER A C 1
ATOM 708 O O . SER A 1 90 ? -4.497 8.341 -0.103 1.00 96.75 90 SER A O 1
ATOM 710 N N . HIS A 1 91 ? -4.602 6.625 -1.568 1.00 97.06 91 HIS A N 1
ATOM 711 C CA . HIS A 1 91 ? -4.739 7.432 -2.776 1.00 97.06 91 HIS A CA 1
ATOM 712 C C . HIS A 1 91 ? -6.035 8.261 -2.766 1.00 97.06 91 HIS A C 1
ATOM 714 O O . HIS A 1 91 ? -5.977 9.483 -2.875 1.00 97.06 91 HIS A O 1
ATOM 720 N N . PHE A 1 92 ? -7.198 7.637 -2.553 1.00 97.19 92 PHE A N 1
ATOM 721 C CA . PHE A 1 92 ? -8.481 8.354 -2.530 1.00 97.19 92 PHE A CA 1
ATOM 722 C C . PHE A 1 92 ? -8.583 9.358 -1.379 1.00 97.19 92 PHE A C 1
ATOM 724 O O . PHE A 1 92 ? -9.073 10.469 -1.572 1.00 97.19 92 PHE A O 1
ATOM 731 N N . ARG A 1 93 ? -8.015 9.038 -0.209 1.00 95.81 93 ARG A N 1
ATOM 732 C CA . ARG A 1 93 ? -7.917 9.986 0.908 1.00 95.81 93 ARG A CA 1
ATOM 733 C C . ARG A 1 93 ? -7.127 11.239 0.528 1.00 95.81 93 ARG A C 1
ATOM 735 O O . ARG A 1 93 ? -7.521 12.333 0.917 1.00 95.81 93 ARG A O 1
ATOM 742 N N . GLN A 1 94 ? -6.025 11.102 -0.215 1.00 93.44 94 GLN A N 1
ATOM 743 C CA . GLN A 1 94 ? -5.249 12.256 -0.692 1.00 93.44 94 GLN A CA 1
ATOM 744 C C . GLN A 1 94 ? -6.033 13.123 -1.682 1.00 93.44 94 GLN A C 1
ATOM 746 O O . GLN A 1 94 ? -5.818 14.329 -1.719 1.00 93.44 94 GLN A O 1
ATOM 751 N N . GLN A 1 95 ? -6.970 12.526 -2.420 1.00 94.06 95 GLN A N 1
ATOM 752 C CA . GLN A 1 95 ? -7.894 13.228 -3.315 1.00 94.06 95 GLN A CA 1
ATOM 753 C C . GLN A 1 95 ? -9.151 13.754 -2.603 1.00 94.06 95 GLN A C 1
ATOM 755 O O . GLN A 1 95 ? -10.074 14.235 -3.253 1.00 94.06 95 GLN A O 1
ATOM 760 N N . ASN A 1 96 ? -9.205 13.658 -1.269 1.00 94.69 96 ASN A N 1
ATOM 761 C CA . ASN A 1 96 ? -10.357 14.018 -0.441 1.00 94.69 96 ASN A CA 1
ATOM 762 C C . ASN A 1 96 ? -11.640 13.205 -0.732 1.00 94.69 96 ASN A C 1
ATOM 764 O O . ASN A 1 96 ? -12.717 13.553 -0.251 1.00 94.69 96 ASN A O 1
ATOM 768 N N . ASP A 1 97 ? -11.532 12.085 -1.452 1.00 96.62 97 ASP A N 1
ATOM 769 C CA . ASP A 1 97 ? -12.617 11.117 -1.619 1.00 96.62 97 ASP A CA 1
ATOM 770 C C . ASP A 1 97 ? -12.615 10.132 -0.442 1.00 96.62 97 ASP A C 1
ATOM 772 O O . ASP A 1 97 ? -12.139 8.993 -0.506 1.00 96.62 97 ASP A O 1
ATOM 776 N N . LEU A 1 98 ? -13.118 10.621 0.693 1.00 96.12 98 LEU A N 1
ATOM 777 C CA . LEU A 1 98 ? -13.145 9.862 1.942 1.00 96.12 98 LEU A CA 1
ATOM 778 C C . LEU A 1 98 ? -14.105 8.668 1.876 1.00 96.12 98 LEU A C 1
ATOM 780 O O . LEU A 1 98 ? -13.886 7.678 2.573 1.00 96.12 98 LEU A O 1
ATOM 784 N N . LYS A 1 99 ? -15.141 8.746 1.032 1.00 96.69 99 LYS A N 1
ATOM 785 C CA . LYS A 1 99 ? -16.126 7.676 0.866 1.00 96.69 99 LYS A CA 1
ATOM 786 C C . LYS A 1 99 ? -15.477 6.463 0.207 1.00 96.69 99 LYS A C 1
ATOM 788 O O . LYS A 1 99 ? -15.482 5.383 0.793 1.00 96.69 99 LYS A O 1
ATOM 793 N N . THR A 1 100 ? -14.848 6.649 -0.952 1.00 97.81 100 THR A N 1
ATOM 794 C CA . THR A 1 100 ? -14.171 5.552 -1.656 1.00 97.81 100 THR A CA 1
ATOM 795 C C . THR A 1 100 ? -13.004 5.010 -0.827 1.00 97.81 100 THR A C 1
ATOM 797 O O . THR A 1 100 ? -12.793 3.797 -0.753 1.00 97.81 100 THR A O 1
ATOM 800 N N . ALA A 1 101 ? -12.278 5.883 -0.117 1.00 98.00 101 ALA A N 1
ATOM 801 C CA . ALA A 1 101 ? -11.226 5.452 0.799 1.00 98.00 101 ALA A CA 1
ATOM 802 C C . ALA A 1 101 ? -11.747 4.530 1.917 1.00 98.00 101 ALA A C 1
ATOM 804 O O . ALA A 1 101 ? -11.123 3.501 2.199 1.00 98.00 101 ALA A O 1
ATOM 805 N N . LEU A 1 102 ? -12.892 4.867 2.523 1.00 97.44 102 LEU A N 1
ATOM 806 C CA . LEU A 1 102 ? -13.523 4.052 3.560 1.00 97.44 102 LEU A CA 1
ATOM 807 C C . LEU A 1 102 ? -13.947 2.685 3.017 1.00 97.44 102 LEU A C 1
ATOM 809 O O . LEU A 1 102 ? -13.620 1.669 3.624 1.00 97.44 102 LEU A O 1
ATOM 813 N N . GLU A 1 103 ? -14.590 2.640 1.848 1.00 98.31 103 GLU A N 1
ATOM 814 C CA . GLU A 1 103 ? -15.036 1.385 1.226 1.00 98.31 103 GLU A CA 1
ATOM 815 C C . GLU A 1 103 ? -13.878 0.401 0.983 1.00 98.31 103 GLU A C 1
ATOM 817 O O . GLU A 1 103 ? -14.027 -0.815 1.144 1.00 98.31 103 GLU A O 1
ATOM 822 N N . HIS A 1 104 ? -12.703 0.907 0.597 1.00 98.56 104 HIS A N 1
ATOM 823 C CA . HIS A 1 104 ? -11.506 0.079 0.455 1.00 98.56 104 HIS A CA 1
ATOM 824 C C . HIS A 1 104 ? -11.001 -0.449 1.804 1.00 98.56 104 HIS A C 1
ATOM 826 O O . HIS A 1 104 ? -10.647 -1.629 1.891 1.00 98.56 104 HIS A O 1
ATOM 832 N N . LEU A 1 105 ? -10.990 0.387 2.848 1.00 98.38 105 LEU A N 1
ATOM 833 C CA . LEU A 1 105 ? -10.539 -0.012 4.184 1.00 98.38 105 LEU A CA 1
ATOM 834 C C . LEU A 1 105 ? -11.496 -0.982 4.875 1.00 98.38 105 LEU A C 1
ATOM 836 O O . LEU A 1 105 ? -11.027 -1.896 5.545 1.00 98.38 105 LEU A O 1
ATOM 840 N N . GLU A 1 106 ? -12.809 -0.843 4.697 1.00 98.00 106 GLU A N 1
ATOM 841 C CA . GLU A 1 106 ? -13.789 -1.779 5.257 1.00 98.00 106 GLU A CA 1
ATOM 842 C C . GLU A 1 106 ? -13.652 -3.173 4.643 1.00 98.00 106 GLU A C 1
ATOM 844 O O . GLU A 1 106 ? -13.603 -4.168 5.368 1.00 98.00 106 GLU A O 1
ATOM 849 N N . ARG A 1 107 ? -13.481 -3.256 3.317 1.00 98.12 107 ARG A N 1
ATOM 850 C CA . ARG A 1 107 ? -13.180 -4.530 2.647 1.00 98.12 107 ARG A CA 1
ATOM 851 C C . ARG A 1 107 ? -11.860 -5.120 3.148 1.00 98.12 107 ARG A C 1
ATOM 853 O O . ARG A 1 107 ? -11.822 -6.287 3.525 1.00 98.12 107 ARG A O 1
ATOM 860 N N . ALA A 1 108 ? -10.799 -4.312 3.220 1.00 98.19 108 ALA A N 1
ATOM 861 C CA . ALA A 1 108 ? -9.501 -4.747 3.740 1.00 98.19 108 ALA A CA 1
ATOM 862 C C . ALA A 1 108 ? -9.589 -5.248 5.194 1.00 98.19 108 ALA A C 1
ATOM 864 O O . ALA A 1 108 ? -8.943 -6.234 5.547 1.00 98.19 108 ALA A O 1
ATOM 865 N N . LYS A 1 109 ? -10.417 -4.604 6.026 1.00 98.00 109 LYS A N 1
ATOM 866 C CA . LYS A 1 109 ? -10.653 -4.984 7.423 1.00 98.00 109 LYS A CA 1
ATOM 867 C C . LYS A 1 109 ? -11.250 -6.382 7.526 1.00 98.00 109 LYS A C 1
ATOM 869 O O . LYS A 1 109 ? -10.667 -7.220 8.205 1.00 98.00 109 LYS A O 1
ATOM 874 N N . VAL A 1 110 ? -12.353 -6.641 6.819 1.00 97.94 110 VAL A N 1
ATOM 875 C CA . VAL A 1 110 ? -13.025 -7.953 6.829 1.00 97.94 110 VAL A CA 1
ATOM 876 C C . VAL A 1 110 ? -12.060 -9.057 6.390 1.00 97.94 110 VAL A C 1
ATOM 878 O O . VAL A 1 110 ? -11.986 -10.116 7.006 1.00 97.94 110 VAL A O 1
ATOM 881 N N . MET A 1 111 ? -11.255 -8.799 5.360 1.00 97.00 111 MET A N 1
ATOM 882 C CA . MET A 1 111 ? -10.266 -9.760 4.867 1.00 97.00 111 MET A CA 1
ATOM 883 C C . MET A 1 111 ? -9.137 -10.025 5.877 1.00 97.00 111 MET A C 1
ATOM 885 O O . MET A 1 111 ? -8.773 -11.177 6.121 1.00 97.00 111 MET A O 1
ATOM 889 N N . ALA A 1 112 ? -8.596 -8.976 6.501 1.00 96.19 112 ALA A N 1
ATOM 890 C CA . ALA A 1 112 ? -7.568 -9.103 7.533 1.00 96.19 112 ALA A CA 1
ATOM 891 C C . ALA A 1 112 ? -8.096 -9.819 8.794 1.00 96.19 112 ALA A C 1
ATOM 893 O O . ALA A 1 112 ? -7.360 -10.556 9.453 1.00 96.19 112 ALA A O 1
ATOM 894 N N . GLU A 1 113 ? -9.372 -9.630 9.133 1.00 94.94 113 GLU A N 1
ATOM 895 C CA . GLU A 1 113 ? -10.058 -10.353 10.210 1.00 94.94 113 GLU A CA 1
ATOM 896 C C . GLU A 1 113 ? -10.209 -11.841 9.870 1.00 94.94 113 GLU A C 1
ATOM 898 O O . GLU A 1 113 ? -9.787 -12.684 10.661 1.00 94.94 113 GLU A O 1
ATOM 903 N N . ASN A 1 114 ? -10.685 -12.166 8.665 1.00 95.19 114 ASN A N 1
ATOM 904 C CA . ASN A 1 114 ? -10.878 -13.548 8.210 1.00 95.19 114 ASN A CA 1
ATOM 905 C C . ASN A 1 114 ? -9.576 -14.358 8.135 1.00 95.19 114 ASN A C 1
ATOM 907 O O . ASN A 1 114 ? -9.580 -15.559 8.388 1.00 95.19 114 ASN A O 1
ATOM 911 N N . THR A 1 115 ? -8.455 -13.719 7.792 1.00 92.69 115 THR A N 1
ATOM 912 C CA . THR A 1 115 ? -7.141 -14.388 7.748 1.00 92.69 115 THR A CA 1
ATOM 913 C C . THR A 1 115 ? -6.474 -14.511 9.114 1.00 92.69 115 THR A C 1
ATOM 915 O O . THR A 1 115 ? -5.475 -15.215 9.243 1.00 92.69 115 THR A O 1
ATOM 918 N N . GLY A 1 116 ? -6.961 -13.791 10.130 1.00 91.62 116 GLY A N 1
ATOM 919 C CA . GLY A 1 116 ? -6.289 -13.689 11.424 1.00 91.62 116 GLY A CA 1
ATOM 920 C C . GLY A 1 116 ? -4.923 -12.990 11.366 1.00 91.62 116 GLY A C 1
ATOM 921 O O . GLY A 1 116 ? -4.170 -13.046 12.340 1.00 91.62 116 GLY A O 1
ATOM 922 N N . ASN A 1 117 ? -4.572 -12.329 10.254 1.00 92.81 117 ASN A N 1
ATOM 923 C CA . ASN A 1 117 ? -3.277 -11.675 10.105 1.00 92.81 117 ASN A CA 1
ATOM 924 C C . ASN A 1 117 ? -3.221 -10.394 10.953 1.00 92.81 117 ASN A C 1
ATOM 926 O O . ASN A 1 117 ? -3.667 -9.320 10.548 1.00 92.81 117 ASN A O 1
ATOM 930 N N . ILE A 1 118 ? -2.627 -10.510 12.141 1.00 93.94 118 ILE A N 1
ATOM 931 C CA . ILE A 1 118 ? -2.541 -9.429 13.133 1.00 93.94 118 ILE A CA 1
ATOM 932 C C . ILE A 1 118 ? -1.810 -8.195 12.578 1.00 93.94 118 ILE A C 1
ATOM 934 O O . ILE A 1 118 ? -2.193 -7.066 12.891 1.00 93.94 118 ILE A O 1
ATOM 938 N N . ALA A 1 119 ? -0.788 -8.384 11.736 1.00 94.12 119 ALA A N 1
ATOM 939 C CA . ALA A 1 119 ? -0.043 -7.279 11.132 1.00 94.12 119 ALA A CA 1
ATOM 940 C C . ALA A 1 119 ? -0.941 -6.453 10.203 1.00 94.12 119 ALA A C 1
ATOM 942 O O . ALA A 1 119 ? -0.963 -5.221 10.260 1.00 94.12 119 ALA A O 1
ATOM 943 N N . GLN A 1 120 ? -1.740 -7.141 9.389 1.00 95.38 120 GLN A N 1
ATOM 944 C CA . GLN A 1 120 ? -2.691 -6.508 8.485 1.00 95.38 120 GLN A CA 1
ATOM 945 C C . GLN A 1 120 ? -3.841 -5.848 9.240 1.00 95.38 120 GLN A C 1
ATOM 947 O O . GLN A 1 120 ? -4.189 -4.711 8.931 1.00 95.38 120 GLN A O 1
ATOM 952 N N . GLN A 1 121 ? -4.364 -6.491 10.287 1.00 97.38 121 GLN A N 1
ATOM 953 C CA . GLN A 1 121 ? -5.366 -5.884 11.167 1.00 97.38 121 GLN A CA 1
ATOM 954 C C . GLN A 1 121 ? -4.836 -4.589 11.798 1.00 97.38 121 GLN A C 1
ATOM 956 O O . GLN A 1 121 ? -5.529 -3.571 11.800 1.00 97.38 121 GLN A O 1
ATOM 961 N N . ALA A 1 122 ? -3.584 -4.586 12.271 1.00 97.12 122 ALA A N 1
ATOM 962 C CA . ALA A 1 122 ? -2.944 -3.380 12.785 1.00 97.12 122 ALA A CA 1
ATOM 963 C C . ALA A 1 122 ? -2.831 -2.286 11.715 1.00 97.12 122 ALA A C 1
ATOM 965 O O . ALA A 1 122 ? -3.116 -1.120 12.000 1.00 97.12 122 ALA A O 1
ATOM 966 N N . SER A 1 123 ? -2.416 -2.653 10.499 1.00 97.12 123 SER A N 1
ATOM 967 C CA . SER A 1 123 ? -2.269 -1.719 9.382 1.00 97.12 123 SER A CA 1
ATOM 968 C C . SER A 1 123 ? -3.606 -1.071 9.018 1.00 97.12 123 SER A C 1
ATOM 970 O O . SER A 1 123 ? -3.729 0.154 9.078 1.00 97.12 123 SER A O 1
ATOM 972 N N . VAL A 1 124 ? -4.648 -1.874 8.770 1.00 98.19 124 VAL A N 1
ATOM 973 C CA . VAL A 1 124 ? -5.989 -1.380 8.418 1.00 98.19 124 VAL A CA 1
ATOM 974 C C . VAL A 1 124 ? -6.538 -0.436 9.490 1.00 98.19 124 VAL A C 1
ATOM 976 O O . VAL A 1 124 ? -7.031 0.642 9.161 1.00 98.19 124 VAL A O 1
ATOM 979 N N . GLN A 1 125 ? -6.396 -0.780 10.773 1.00 98.06 125 GLN A N 1
ATOM 980 C CA . GLN A 1 125 ? -6.824 0.092 11.874 1.00 98.06 125 GLN A CA 1
ATOM 981 C C . GLN A 1 125 ? -6.055 1.418 11.899 1.00 98.06 125 GLN A C 1
ATOM 983 O O . GLN A 1 125 ? -6.645 2.471 12.112 1.00 98.06 125 GLN A O 1
ATOM 988 N N . GLY A 1 126 ? -4.751 1.401 11.615 1.00 97.50 126 GLY A N 1
ATOM 989 C CA . GLY A 1 126 ? -3.967 2.629 11.493 1.00 97.50 126 GLY A CA 1
ATOM 990 C C . GLY A 1 126 ? -4.470 3.535 10.364 1.00 97.50 126 GLY A C 1
ATOM 991 O O . GLY A 1 126 ? -4.582 4.746 10.549 1.00 97.50 126 GLY A O 1
ATOM 992 N N . HIS A 1 127 ? -4.824 2.958 9.215 1.00 98.19 127 HIS A N 1
ATOM 993 C CA . HIS A 1 127 ? -5.362 3.710 8.081 1.00 98.19 127 HIS A CA 1
ATOM 994 C C . HIS A 1 127 ? -6.784 4.239 8.325 1.00 98.19 127 HIS A C 1
ATOM 996 O O . HIS A 1 127 ? -7.069 5.378 7.955 1.00 98.19 127 HIS A O 1
ATOM 1002 N N . LEU A 1 128 ? -7.648 3.479 9.008 1.00 97.62 128 LEU A N 1
ATOM 1003 C CA . LEU A 1 128 ? -8.957 3.970 9.465 1.00 97.62 128 LEU A CA 1
ATOM 1004 C C . LEU A 1 128 ? -8.799 5.142 10.440 1.00 97.62 128 LEU A C 1
ATOM 1006 O O . LEU A 1 128 ? -9.474 6.159 10.301 1.00 97.62 128 LEU A O 1
ATOM 1010 N N . GLY A 1 129 ? -7.837 5.049 11.364 1.00 96.81 129 GLY A N 1
ATOM 1011 C CA . GLY A 1 129 ? -7.497 6.145 12.267 1.00 96.81 129 GLY A CA 1
ATOM 1012 C C . GLY A 1 129 ? -7.116 7.417 11.514 1.00 96.81 129 GLY A C 1
ATOM 1013 O O . GLY A 1 129 ? -7.660 8.480 11.804 1.00 96.81 129 GLY A O 1
ATOM 1014 N N . GLN A 1 130 ? -6.256 7.302 10.493 1.00 96.00 130 GLN A N 1
ATOM 1015 C CA . GLN A 1 130 ? -5.883 8.426 9.623 1.00 96.00 130 GLN A CA 1
ATOM 1016 C C . GLN A 1 130 ? -7.081 9.032 8.886 1.00 96.00 130 GLN A C 1
ATOM 1018 O O . GLN A 1 130 ? -7.137 10.251 8.725 1.00 96.00 130 GLN A O 1
ATOM 1023 N N . LEU A 1 131 ? -8.022 8.203 8.428 1.00 95.69 131 LEU A N 1
ATOM 1024 C CA . LEU A 1 131 ? -9.206 8.667 7.710 1.00 95.69 131 LEU A CA 1
ATOM 1025 C C . LEU A 1 131 ? -10.136 9.492 8.614 1.00 95.69 131 LEU A C 1
ATOM 1027 O O . LEU A 1 131 ? -10.674 10.501 8.172 1.00 95.69 131 LEU A O 1
ATOM 1031 N N . CYS A 1 132 ? -10.264 9.113 9.888 1.00 93.62 132 CYS A N 1
ATOM 1032 C CA . CYS A 1 132 ? -11.109 9.810 10.858 1.00 93.62 132 CYS A CA 1
ATOM 1033 C C . CYS A 1 132 ? -10.474 11.074 11.465 1.00 93.62 132 CYS A C 1
ATOM 1035 O O . CYS A 1 132 ? -11.171 11.820 12.149 1.00 93.62 132 CYS A O 1
ATOM 1037 N N . MET A 1 133 ? -9.178 11.342 11.253 1.00 90.88 133 MET A N 1
ATOM 1038 C CA . MET A 1 133 ? -8.462 12.422 11.960 1.00 90.88 133 MET A CA 1
ATOM 1039 C C . MET A 1 133 ? -9.100 13.808 11.802 1.00 90.88 133 MET A C 1
ATOM 1041 O O . MET A 1 133 ? -9.055 14.606 12.741 1.00 90.88 133 MET A O 1
ATOM 1045 N N . SER A 1 134 ? -9.657 14.106 10.627 1.00 87.00 134 SER A N 1
ATOM 1046 C CA . SER A 1 134 ? -10.282 15.399 10.332 1.00 87.00 134 SER A CA 1
ATOM 1047 C C . SER A 1 134 ? -11.761 15.465 10.718 1.00 87.00 134 SER A C 1
ATOM 1049 O O . SER A 1 134 ? -12.251 16.556 10.993 1.00 87.00 134 SER A O 1
ATOM 1051 N N . SER A 1 135 ? -12.466 14.330 10.756 1.00 90.00 135 SER A N 1
ATOM 1052 C CA . SER A 1 135 ? -13.918 14.274 10.969 1.00 90.00 135 SER A CA 1
ATOM 1053 C C . SER A 1 135 ? -14.316 13.942 12.410 1.00 90.00 135 SER A C 1
ATOM 1055 O O . SER A 1 135 ? -15.236 14.549 12.946 1.00 90.00 135 SER A O 1
ATOM 1057 N N . ASP A 1 136 ? -13.636 12.985 13.046 1.00 93.75 136 ASP A N 1
ATOM 1058 C CA . ASP A 1 136 ? -13.910 12.529 14.411 1.00 93.75 136 ASP A CA 1
ATOM 1059 C C . ASP A 1 136 ? -12.610 12.054 15.077 1.00 93.75 136 ASP A C 1
ATOM 1061 O O . ASP A 1 136 ? -12.147 10.921 14.904 1.00 93.75 136 ASP A O 1
ATOM 1065 N N . LYS A 1 137 ? -12.031 12.934 15.901 1.00 92.94 137 LYS A N 1
ATOM 1066 C CA . LYS A 1 137 ? -10.794 12.659 16.645 1.00 92.94 137 LYS A CA 1
ATOM 1067 C C . LYS A 1 137 ? -10.942 11.507 17.642 1.00 92.94 137 LYS A C 1
ATOM 1069 O O . LYS A 1 137 ? -9.970 10.793 17.879 1.00 92.94 137 LYS A O 1
ATOM 1074 N N . ASN A 1 138 ? -12.135 11.300 18.203 1.00 94.94 138 ASN A N 1
ATOM 1075 C CA . ASN A 1 138 ? -12.380 10.203 19.136 1.00 94.94 138 ASN A CA 1
ATOM 1076 C C . ASN A 1 138 ? -12.41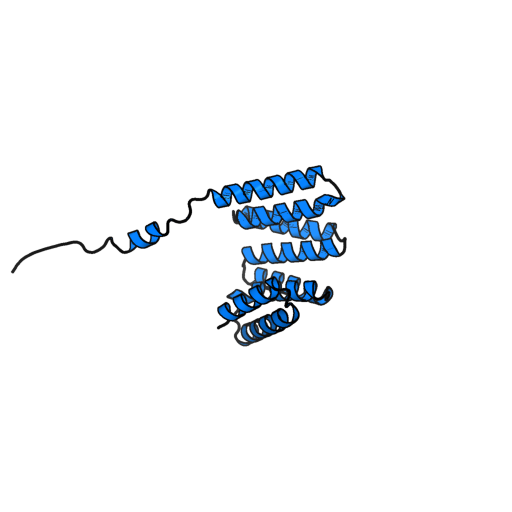7 8.866 18.390 1.00 94.94 138 ASN A C 1
ATOM 1078 O O . ASN A 1 138 ? -11.845 7.886 18.864 1.00 94.94 138 ASN A O 1
ATOM 1082 N N . ALA A 1 139 ? -13.043 8.818 17.209 1.00 93.56 139 ALA A N 1
ATOM 1083 C CA . ALA A 1 139 ? -12.968 7.645 16.338 1.00 93.56 139 ALA A CA 1
ATOM 1084 C C . ALA A 1 139 ? -11.531 7.353 15.901 1.00 93.56 139 ALA A C 1
ATOM 1086 O O . ALA A 1 139 ? -11.085 6.210 16.008 1.00 93.56 139 ALA A O 1
ATOM 1087 N N . ALA A 1 140 ? -10.784 8.383 15.493 1.00 94.94 140 ALA A N 1
ATOM 1088 C CA . ALA A 1 140 ? -9.381 8.239 15.120 1.00 94.94 140 ALA A CA 1
ATOM 1089 C C . ALA A 1 140 ? -8.547 7.622 16.254 1.00 94.94 140 ALA A C 1
ATOM 1091 O O . ALA A 1 140 ? -7.819 6.654 16.029 1.00 94.94 140 ALA A O 1
ATOM 1092 N N . LEU A 1 141 ? -8.705 8.128 17.484 1.00 96.38 141 LEU A N 1
ATOM 1093 C CA . LEU A 1 141 ? -8.009 7.604 18.658 1.00 96.38 141 LEU A CA 1
ATOM 1094 C C . LEU A 1 141 ? -8.336 6.126 18.905 1.00 96.38 141 LEU A C 1
ATOM 1096 O O . LEU A 1 141 ? -7.416 5.325 19.054 1.00 96.38 141 LEU A O 1
ATOM 1100 N N . ARG A 1 142 ? -9.619 5.737 18.862 1.00 97.00 142 ARG A N 1
ATOM 1101 C CA . ARG A 1 142 ? -10.033 4.329 19.026 1.00 97.00 142 ARG A CA 1
ATOM 1102 C C . ARG A 1 142 ? -9.362 3.410 18.002 1.00 97.00 142 ARG A C 1
ATOM 1104 O O . ARG A 1 142 ? -8.878 2.335 18.356 1.00 97.00 142 ARG A O 1
ATOM 1111 N N . HIS A 1 143 ? -9.300 3.838 16.744 1.00 97.06 143 HIS A N 1
ATOM 1112 C CA . HIS A 1 143 ? -8.644 3.081 15.680 1.00 97.06 143 HIS A CA 1
ATOM 1113 C C . HIS A 1 143 ? -7.128 2.962 15.896 1.00 97.06 143 HIS A C 1
ATOM 1115 O O . HIS A 1 143 ? -6.566 1.871 15.766 1.00 97.06 143 HIS A O 1
ATOM 1121 N N . PHE A 1 144 ? -6.455 4.040 16.307 1.00 96.50 144 PHE A N 1
ATOM 1122 C CA . PHE A 1 144 ? -5.028 3.987 16.635 1.00 96.50 144 PHE A CA 1
ATOM 1123 C C . PHE A 1 144 ? -4.733 3.097 17.847 1.00 96.50 144 PHE A C 1
ATOM 1125 O O . PHE A 1 144 ? -3.789 2.306 17.808 1.00 96.50 144 PHE A O 1
ATOM 1132 N N . GLU A 1 145 ? -5.561 3.147 18.890 1.00 96.50 145 GLU A N 1
ATOM 1133 C CA . GLU A 1 145 ? -5.454 2.246 20.040 1.00 96.50 145 GLU A CA 1
ATOM 1134 C C . GLU A 1 145 ? -5.630 0.782 19.631 1.00 96.50 145 GLU A C 1
ATOM 1136 O O . GLU A 1 145 ? -4.896 -0.092 20.097 1.00 96.50 145 GLU A O 1
ATOM 1141 N N . GLN A 1 146 ? -6.581 0.492 18.742 1.00 95.12 146 GLN A N 1
ATOM 1142 C CA . GLN A 1 146 ? -6.789 -0.863 18.245 1.00 95.12 146 GLN A CA 1
ATOM 1143 C C . GLN A 1 146 ? -5.604 -1.346 17.396 1.00 95.12 146 GLN A C 1
ATOM 1145 O O . GLN A 1 146 ? -5.152 -2.479 17.572 1.00 95.12 146 GLN A O 1
ATOM 1150 N N . SER A 1 147 ? -5.034 -0.476 16.557 1.00 95.31 147 SER A N 1
ATOM 1151 C CA . SER A 1 147 ? -3.788 -0.749 15.830 1.00 95.31 147 SER A CA 1
ATOM 1152 C C . SER A 1 147 ? -2.632 -1.080 16.783 1.00 95.31 147 SER A C 1
ATOM 1154 O O . SER A 1 147 ? -1.957 -2.100 16.619 1.00 95.31 147 SER A O 1
ATOM 1156 N N . ALA A 1 148 ? -2.443 -0.276 17.835 1.00 93.88 148 ALA A N 1
ATOM 1157 C CA . ALA A 1 148 ? -1.407 -0.498 18.841 1.00 93.88 148 ALA A CA 1
ATOM 1158 C C . ALA A 1 148 ? -1.610 -1.819 19.601 1.00 93.88 148 ALA A C 1
ATOM 1160 O O . ALA A 1 148 ? -0.657 -2.574 19.791 1.00 93.88 148 ALA A O 1
ATOM 1161 N N . LYS A 1 149 ? -2.854 -2.153 19.970 1.00 94.50 149 LYS A N 1
ATOM 1162 C CA . LYS A 1 149 ? -3.190 -3.441 20.601 1.00 94.50 149 LYS A CA 1
ATOM 1163 C C . LYS A 1 149 ? -2.783 -4.625 19.723 1.00 94.50 149 LYS A C 1
ATOM 1165 O O . LYS A 1 149 ? -2.212 -5.584 20.241 1.00 94.50 149 LYS A O 1
ATOM 1170 N N . PHE A 1 150 ? -3.037 -4.566 18.415 1.00 91.75 150 PHE A N 1
ATOM 1171 C CA . PHE A 1 150 ? -2.616 -5.618 17.488 1.00 91.75 150 PHE A CA 1
ATOM 1172 C C . PHE A 1 150 ? -1.089 -5.728 17.385 1.00 91.75 150 PHE A C 1
ATOM 1174 O O . PHE A 1 150 ? -0.562 -6.831 17.510 1.00 91.75 150 PHE A O 1
ATOM 1181 N N . ARG A 1 151 ? -0.360 -4.609 17.275 1.00 88.75 151 ARG A N 1
ATOM 1182 C CA . ARG A 1 151 ? 1.119 -4.622 17.267 1.00 88.75 151 ARG A CA 1
ATOM 1183 C C . ARG A 1 151 ? 1.704 -5.225 18.546 1.00 88.75 151 ARG A C 1
ATOM 1185 O O . ARG A 1 151 ? 2.632 -6.023 18.477 1.00 88.75 151 ARG A O 1
ATOM 1192 N N . THR A 1 152 ? 1.121 -4.923 19.707 1.00 87.69 152 THR A N 1
ATOM 1193 C CA . THR A 1 152 ? 1.536 -5.525 20.984 1.00 87.69 152 THR A CA 1
ATOM 1194 C C . THR A 1 152 ? 1.263 -7.029 21.026 1.00 87.69 152 THR A C 1
ATOM 1196 O O . THR A 1 152 ? 2.097 -7.784 21.519 1.00 87.69 152 THR A O 1
ATOM 1199 N N . LYS A 1 153 ? 0.122 -7.497 20.498 1.00 82.00 153 LYS A N 1
ATOM 1200 C CA . LYS A 1 153 ? -0.160 -8.939 20.373 1.00 82.00 153 LYS A CA 1
ATOM 1201 C C . LYS A 1 153 ? 0.842 -9.632 19.451 1.00 82.00 153 LYS A C 1
ATOM 1203 O O . LYS A 1 153 ? 1.315 -10.708 19.788 1.00 82.00 153 LYS A O 1
ATOM 1208 N N . GLN A 1 154 ? 1.196 -8.998 18.333 1.00 75.69 154 GLN A N 1
ATOM 1209 C CA . GLN A 1 154 ? 2.198 -9.511 17.401 1.00 75.69 154 GLN A CA 1
ATOM 1210 C C . GLN A 1 154 ? 3.575 -9.644 18.066 1.00 75.69 154 GLN A C 1
ATOM 1212 O O . GLN A 1 154 ? 4.194 -10.695 17.960 1.00 75.69 154 GLN A O 1
ATOM 1217 N N . ALA A 1 155 ? 4.020 -8.620 18.802 1.00 72.62 155 ALA A N 1
ATOM 1218 C CA . ALA A 1 155 ? 5.304 -8.626 19.508 1.00 72.62 155 ALA A CA 1
ATOM 1219 C C . ALA A 1 155 ? 5.368 -9.627 20.680 1.00 72.62 155 ALA A C 1
ATOM 1221 O O . ALA A 1 155 ? 6.453 -10.020 21.093 1.00 72.62 155 ALA A O 1
ATOM 1222 N N . ARG A 1 156 ? 4.212 -10.021 21.232 1.00 69.25 156 ARG A N 1
ATOM 1223 C CA . ARG A 1 156 ? 4.095 -11.020 22.309 1.00 69.25 156 ARG A CA 1
ATOM 1224 C C . ARG A 1 156 ? 3.905 -12.448 21.808 1.00 69.25 156 ARG A C 1
ATOM 1226 O O . ARG A 1 156 ? 3.965 -13.368 22.619 1.00 69.25 156 ARG A O 1
ATOM 1233 N N . SER A 1 157 ? 3.646 -12.644 20.516 1.00 53.31 157 SER A N 1
ATOM 1234 C CA . SER A 1 157 ? 3.676 -13.983 19.935 1.00 53.31 157 SER A CA 1
ATOM 1235 C C . SER A 1 157 ? 5.107 -14.499 20.096 1.00 53.31 157 SER A C 1
ATOM 1237 O O . SER A 1 157 ? 6.021 -13.758 19.724 1.00 53.31 157 SER A O 1
ATOM 1239 N N . PRO A 1 158 ? 5.332 -15.689 20.687 1.00 47.91 158 PRO A N 1
ATOM 1240 C CA . PRO A 1 158 ? 6.681 -16.175 20.919 1.00 47.91 158 PRO A CA 1
ATOM 1241 C C . PRO A 1 158 ? 7.411 -16.143 19.585 1.00 47.91 158 PRO A C 1
ATOM 1243 O O . PRO A 1 158 ? 6.930 -16.689 18.585 1.00 47.91 158 PRO A O 1
ATOM 1246 N N . ILE A 1 159 ? 8.528 -15.415 19.570 1.00 51.84 159 ILE A N 1
ATOM 1247 C CA . ILE A 1 159 ? 9.533 -15.510 18.522 1.00 51.84 159 ILE A CA 1
ATOM 1248 C C . ILE A 1 159 ? 9.674 -17.006 18.269 1.00 51.84 159 ILE A C 1
ATOM 1250 O O . ILE A 1 159 ? 9.846 -17.771 19.214 1.00 51.84 159 ILE A O 1
ATOM 1254 N N . ARG A 1 160 ? 9.478 -17.439 17.023 1.00 50.69 160 ARG A N 1
ATOM 1255 C CA . ARG A 1 160 ? 9.742 -18.819 16.632 1.00 50.69 160 ARG A CA 1
ATOM 1256 C C . ARG A 1 160 ? 11.210 -19.035 16.986 1.00 50.69 160 ARG A C 1
ATOM 1258 O O . ARG A 1 160 ? 12.061 -18.499 16.280 1.00 50.69 160 ARG A O 1
ATOM 1265 N N . ASP A 1 161 ? 11.474 -19.669 18.130 1.00 41.50 161 ASP A N 1
ATOM 1266 C CA . ASP A 1 161 ? 12.826 -19.808 18.651 1.00 41.50 161 ASP A CA 1
ATOM 1267 C C . ASP A 1 161 ? 13.681 -20.379 17.520 1.00 41.50 161 ASP A C 1
ATOM 1269 O O . ASP A 1 161 ? 13.339 -21.444 16.986 1.00 41.50 161 ASP A O 1
ATOM 1273 N N . PRO A 1 162 ? 14.763 -19.702 17.099 1.00 47.91 162 PRO A N 1
ATOM 1274 C CA . PRO A 1 162 ? 15.645 -20.251 16.077 1.00 47.91 162 PRO A CA 1
ATOM 1275 C C . PRO A 1 162 ? 16.230 -21.612 16.507 1.00 47.91 162 PRO A C 1
ATOM 1277 O O . PRO A 1 162 ? 16.630 -22.405 15.656 1.00 47.91 162 PRO A O 1
ATOM 1280 N N . GLU A 1 163 ? 16.188 -21.941 17.803 1.00 44.88 163 GLU A N 1
ATOM 1281 C CA . GLU A 1 163 ? 16.559 -23.249 18.351 1.00 44.88 163 GLU A CA 1
ATOM 1282 C C . GLU A 1 163 ? 15.531 -24.366 18.094 1.00 44.88 163 GLU A C 1
ATOM 1284 O O . GLU A 1 163 ? 15.925 -25.525 17.941 1.00 44.88 163 GLU A O 1
ATOM 1289 N N . ALA A 1 164 ? 14.237 -24.061 17.941 1.00 45.22 164 ALA A N 1
ATOM 1290 C CA . ALA A 1 164 ? 13.222 -25.081 17.651 1.00 45.22 164 ALA A CA 1
ATOM 1291 C C . ALA A 1 164 ? 13.366 -25.666 16.230 1.00 45.22 164 ALA A C 1
ATOM 1293 O O . ALA A 1 164 ? 13.004 -26.817 15.989 1.00 45.22 164 ALA A O 1
ATOM 1294 N N . ALA A 1 165 ? 13.952 -24.908 15.293 1.00 43.69 165 ALA A N 1
ATOM 1295 C CA . ALA A 1 165 ? 14.291 -25.399 13.955 1.00 43.69 165 ALA A CA 1
ATOM 1296 C C . ALA A 1 165 ? 15.547 -26.298 13.947 1.00 43.69 165 ALA A C 1
ATOM 1298 O O . ALA A 1 165 ? 15.657 -27.187 13.105 1.00 43.69 165 ALA A O 1
ATOM 1299 N N . ALA A 1 166 ? 16.468 -26.113 14.901 1.00 45.03 166 ALA A N 1
ATOM 1300 C CA . ALA A 1 166 ? 17.683 -26.921 15.023 1.00 45.03 166 ALA A CA 1
ATOM 1301 C C . ALA A 1 166 ? 17.446 -28.250 15.768 1.00 45.03 166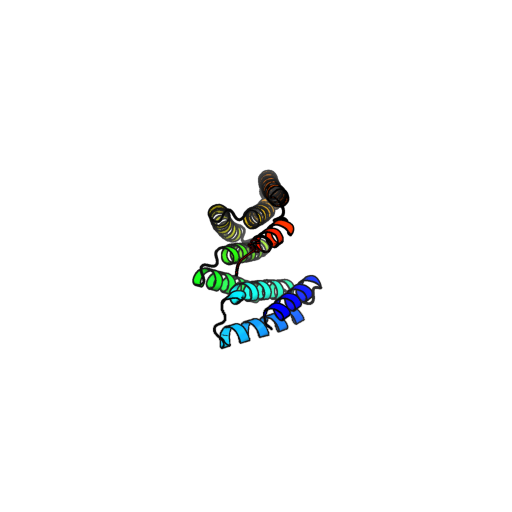 ALA A C 1
ATOM 1303 O O . ALA A 1 166 ? 18.096 -29.255 15.472 1.00 45.03 166 ALA A O 1
ATOM 1304 N N . ALA A 1 167 ? 16.480 -28.292 16.691 1.00 45.19 167 ALA A N 1
ATOM 1305 C CA . ALA A 1 167 ? 16.139 -29.504 17.440 1.00 45.19 167 ALA A CA 1
ATOM 1306 C C . ALA A 1 167 ? 15.487 -30.601 16.570 1.00 45.19 167 ALA A C 1
ATOM 1308 O O . ALA A 1 167 ? 15.651 -31.786 16.854 1.00 45.19 167 ALA A O 1
ATOM 1309 N N . GLY A 1 168 ? 14.828 -30.232 15.464 1.00 43.84 168 GLY A N 1
ATOM 1310 C CA . GLY A 1 168 ? 14.242 -31.183 14.508 1.00 43.84 168 GLY A CA 1
ATOM 1311 C C . GLY A 1 168 ? 15.257 -31.962 13.658 1.00 43.84 168 GLY A C 1
ATOM 1312 O O . GLY A 1 168 ? 14.877 -32.938 13.019 1.00 43.84 168 GLY A O 1
ATOM 1313 N N . GLN A 1 169 ? 16.540 -31.570 13.651 1.00 46.69 169 GLN A N 1
ATOM 1314 C CA . GLN A 1 169 ? 17.593 -32.232 12.860 1.00 46.69 169 GLN A CA 1
ATOM 1315 C C . GLN A 1 169 ? 18.608 -33.035 13.691 1.00 46.69 169 GLN A C 1
ATOM 1317 O O . GLN A 1 169 ? 19.496 -33.661 13.121 1.00 46.69 169 GLN A O 1
ATOM 1322 N N . ARG A 1 170 ? 18.493 -33.071 15.027 1.00 46.50 170 ARG A N 1
ATOM 1323 C CA . ARG A 1 170 ? 19.422 -33.828 15.899 1.00 46.50 170 ARG A CA 1
ATOM 1324 C C . ARG A 1 170 ? 18.833 -35.097 16.524 1.00 46.50 170 ARG A C 1
ATOM 1326 O O . ARG A 1 170 ? 19.475 -35.716 17.363 1.00 46.50 170 ARG A O 1
ATOM 1333 N N . GLY A 1 171 ? 17.643 -35.512 16.094 1.00 44.41 171 GLY A N 1
ATOM 1334 C CA . GLY A 1 171 ? 16.886 -36.606 16.703 1.00 44.41 171 GLY A CA 1
ATOM 1335 C C . GLY A 1 171 ? 16.782 -37.903 15.900 1.00 44.41 171 GLY A C 1
ATOM 1336 O O . GLY A 1 171 ? 15.786 -38.586 16.076 1.00 44.41 171 GLY A O 1
ATOM 1337 N N . VAL A 1 172 ? 17.729 -38.257 15.017 1.00 45.66 172 VAL A N 1
ATOM 1338 C CA . VAL A 1 172 ? 17.841 -39.632 14.472 1.00 45.66 172 VAL A CA 1
ATOM 1339 C C . VAL A 1 172 ? 19.312 -39.985 14.222 1.00 45.66 172 VAL A C 1
ATOM 1341 O O . VAL A 1 172 ? 19.783 -39.983 13.093 1.00 45.66 172 VAL A O 1
ATOM 1344 N N . VAL A 1 173 ? 20.049 -40.309 15.281 1.00 41.81 173 VAL A N 1
ATOM 1345 C CA . VAL A 1 173 ? 21.091 -41.344 15.202 1.00 41.81 173 VAL A CA 1
ATOM 1346 C C . VAL A 1 173 ? 20.900 -42.205 16.437 1.00 41.81 173 VAL A C 1
ATOM 1348 O O . VAL A 1 173 ? 21.411 -41.923 17.517 1.00 41.81 173 VAL A O 1
ATOM 1351 N N . ILE A 1 174 ? 20.044 -43.208 16.280 1.00 44.47 174 ILE A N 1
ATOM 1352 C CA . ILE A 1 174 ? 19.840 -44.255 17.267 1.00 44.47 174 ILE A CA 1
ATOM 1353 C C . ILE A 1 174 ? 21.109 -45.107 17.226 1.00 44.47 174 ILE A C 1
ATOM 1355 O O . ILE A 1 174 ? 21.425 -45.725 16.211 1.00 44.47 174 ILE A O 1
ATOM 1359 N N . SER A 1 175 ? 21.856 -45.079 18.320 1.00 46.19 175 SER A N 1
ATOM 1360 C CA . SER A 1 175 ? 22.887 -46.051 18.659 1.00 46.19 175 SER A CA 1
ATOM 1361 C C . SER A 1 175 ? 22.294 -47.464 18.696 1.00 46.19 175 SER A C 1
ATOM 1363 O O . SE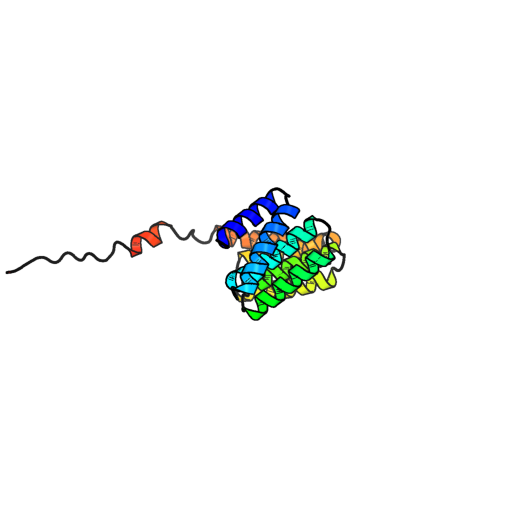R A 1 175 ? 21.302 -47.688 19.390 1.00 46.19 175 SER A O 1
ATOM 1365 N N . GLY A 1 176 ? 22.924 -48.412 18.004 1.00 37.41 176 GLY A N 1
ATOM 1366 C CA . GLY A 1 176 ? 22.589 -49.835 18.058 1.00 37.41 176 GLY A CA 1
ATOM 1367 C C . GLY A 1 176 ? 23.784 -50.682 17.631 1.00 37.41 176 GLY A C 1
ATOM 1368 O O . GLY A 1 176 ? 24.096 -50.772 16.450 1.00 37.41 176 GLY A O 1
ATOM 1369 N N . GLN A 1 177 ? 24.471 -51.222 18.630 1.00 42.81 177 GLN A N 1
ATOM 1370 C CA . GLN A 1 177 ? 25.632 -52.109 18.582 1.00 42.81 177 GLN A CA 1
ATOM 1371 C C . GLN A 1 177 ? 25.250 -53.556 18.176 1.00 42.81 177 GLN A C 1
ATOM 1373 O O . GLN A 1 177 ? 24.140 -53.990 18.468 1.00 42.81 177 GLN A O 1
ATOM 1378 N N . GLU A 1 178 ? 26.251 -54.281 17.651 1.00 39.19 178 GLU A N 1
ATOM 1379 C CA . GLU A 1 178 ? 26.590 -55.713 17.876 1.00 39.19 178 GLU A CA 1
ATOM 1380 C C . GLU A 1 178 ? 26.204 -56.863 16.911 1.00 39.19 178 GLU A C 1
ATOM 1382 O O . GLU A 1 178 ? 25.065 -57.005 16.482 1.00 39.19 178 GLU A O 1
ATOM 1387 N N . ALA A 1 179 ? 27.219 -57.748 16.758 1.00 38.50 179 ALA A N 1
ATOM 1388 C CA . ALA A 1 179 ? 27.253 -59.170 16.348 1.00 38.50 179 ALA A CA 1
ATOM 1389 C C . ALA A 1 179 ? 27.061 -59.469 14.840 1.00 38.50 179 ALA A C 1
ATOM 1391 O O . ALA A 1 179 ? 26.072 -59.050 14.255 1.00 38.50 179 ALA A O 1
ATOM 1392 N N . LEU A 1 180 ? 27.941 -60.171 14.107 1.00 40.12 180 LEU A N 1
ATOM 1393 C CA . LEU A 1 180 ? 28.936 -61.233 14.365 1.00 40.12 180 LEU A CA 1
ATOM 1394 C C . LEU A 1 180 ? 30.154 -61.073 13.436 1.00 40.12 180 LEU A C 1
ATOM 1396 O O . LEU A 1 180 ? 29.959 -60.558 12.311 1.00 40.12 180 LEU A O 1
#

Secondary structure (DSSP, 8-state):
-HHHHHHHHHHHHHTT-HHHHHHHHHHHHHHHHHTT--TTHHHHHHHHHHHHHHTT-HHHHHHHHHHHHHHHHHTT-HHHHHHHHHHHHHHHHHTT-HHHHHHHHHHHHHHHHHTT-HHHHHHHHHHHHHHHTTT-HHHHHHHHHHHHHHHHHHHHS----HHHHHHTTSS---------

InterPro domains:
  IPR011990 Tetratricopeptide-like helical domain superfamily [G3DSA:1.25.40.10] (7-161)
  IPR011990 Tetratricopeptide-like helical domain superfamily [SSF48452] (6-152)
  IPR051476 Bacterial Response Regulator Aspartate Phosphatase [PTHR46630] (14-161)

Sequence (180 aa):
MIQNKMQTGLELISRGKYREAVQVYDEIWNFSREHDIRADLAQCESMLGLAHRSLGNSEGALRWFQASLSTAQQMGQVGLEVEARISLSSHFRQQNDLKTALEHLERAKVMAENTGNIAQQASVQGHLGQLCMSSDKNAALRHFEQSAKFRTKQARSPIRDPEAAAAGQRGVVISGQEAL